Protein AF-A0A0B4E218-F1 (afdb_monomer)

Solvent-accessible surface area (backbone atoms only — not comparable to full-atom values): 9166 Å² total; per-residue (Å²): 136,86,90,50,75,92,79,56,80,84,78,81,81,76,60,77,92,73,56,85,74,83,82,79,73,75,81,84,73,84,84,89,77,93,83,82,80,91,60,48,77,32,93,89,70,45,63,6,88,49,46,31,52,33,38,33,52,39,35,32,88,49,45,72,58,49,54,54,48,49,50,48,39,58,74,74,45,44,81,78,37,87,82,48,76,49,76,45,81,50,77,56,87,51,36,58,83,52,59,80,84,43,88,73,36,62,55,63,51,50,50,53,24,52,60,44,55,33,42,32,19,59,71,63,43,46,75,47,75,88,80,68,43,65,56,48,62,56,74,49,56,65,89,130

Secondary structure (DSSP, 8-state):
----GGG--PPPPPPGGGS--STT-PPPPPPP-S-----EE-TTS-EESS-EEEEEESSGGGHHHHHHHHHHIIIIIGGG-TT--EEEEE--S--TTS-TTSTTTHHHHHHHHHHHT-GGGTT-PEEE--S--SS-HHHHS---

Radius of gyration: 22.85 Å; Cα contacts (8 Å, |Δi|>4): 182; chains: 1; bounding box: 52×55×39 Å

Nearest PDB structures (foldseek):
  6u7l-assembly2_D  TM=9.278E-01  e=1.642E-10  Escherichia coli K-12
  6u7l-assembly1_A  TM=8.498E-01  e=3.418E-10  Escherichia coli K-12
  6u7l-assembly1_B  TM=8.385E-01  e=1.295E-09  Escherichia coli K-12
  6u7l-assembly2_C  TM=8.275E-01  e=1.212E-09  Escherichia coli K-12
  8u86-assembly1_A  TM=3.300E-01  e=8.325E+00  Homo sapiens

Structure (mmCIF, N/CA/C/O backbone):
data_AF-A0A0B4E218-F1
#
_entry.id   AF-A0A0B4E218-F1
#
loop_
_atom_site.group_PDB
_atom_site.id
_atom_site.type_symbol
_atom_site.label_atom_id
_atom_site.label_alt_id
_atom_site.label_comp_id
_atom_site.label_asym_id
_atom_site.label_entity_id
_atom_site.label_seq_id
_atom_site.pdbx_PDB_ins_code
_atom_site.Cartn_x
_atom_site.Cartn_y
_atom_site.Cartn_z
_atom_site.occupancy
_atom_site.B_iso_or_equiv
_atom_site.auth_seq_id
_atom_site.auth_comp_id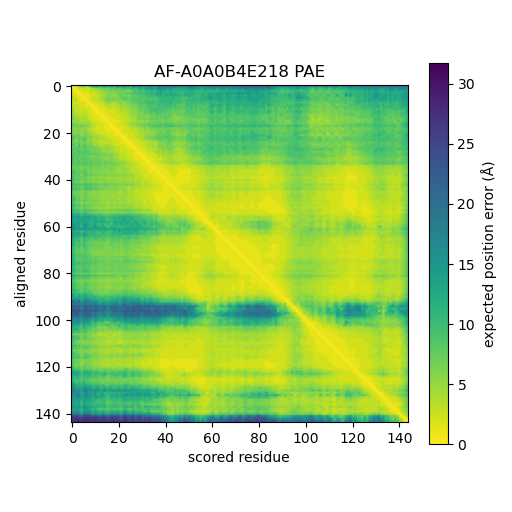
_atom_site.auth_asym_id
_atom_site.auth_atom_id
_atom_site.pdbx_PDB_model_num
ATOM 1 N N . SER A 1 1 ? 31.205 -34.907 15.610 1.00 77.81 1 SER A N 1
ATOM 2 C CA . SER A 1 1 ? 31.840 -33.602 15.337 1.00 77.81 1 SER A CA 1
ATOM 3 C C . SER A 1 1 ? 30.747 -32.581 15.070 1.00 77.81 1 SER A C 1
ATOM 5 O O . SER A 1 1 ? 29.655 -32.973 14.677 1.00 77.81 1 SER A O 1
ATOM 7 N N . TRP A 1 2 ? 31.002 -31.303 15.345 1.00 89.69 2 TRP A N 1
ATOM 8 C CA . TRP A 1 2 ? 30.070 -30.213 15.053 1.00 89.69 2 TRP A CA 1
ATOM 9 C C . TRP A 1 2 ? 30.344 -29.692 13.638 1.00 89.69 2 TRP A C 1
ATOM 11 O O . TRP A 1 2 ? 31.487 -29.351 13.345 1.00 89.69 2 TRP A O 1
ATOM 21 N N . VAL A 1 3 ? 29.324 -29.688 12.773 1.00 89.31 3 VAL A N 1
ATOM 22 C CA . VAL A 1 3 ? 29.425 -29.166 11.401 1.00 89.31 3 VAL A CA 1
ATOM 23 C C . VAL A 1 3 ? 29.257 -27.650 11.437 1.00 89.31 3 VAL A C 1
ATOM 25 O O . VAL A 1 3 ? 28.249 -27.151 11.936 1.00 89.31 3 VAL A O 1
ATOM 28 N N . GLN A 1 4 ? 30.256 -26.943 10.919 1.00 95.38 4 GLN A N 1
ATOM 29 C CA . GLN A 1 4 ? 30.312 -25.483 10.815 1.00 95.38 4 GLN A CA 1
ATOM 30 C C . GLN A 1 4 ? 30.216 -25.059 9.340 1.00 95.38 4 GLN A C 1
ATOM 32 O O . GLN A 1 4 ? 30.482 -25.860 8.445 1.00 95.38 4 GLN A O 1
ATOM 37 N N . GLU A 1 5 ? 29.812 -23.817 9.064 1.00 94.19 5 GLU A N 1
ATOM 38 C CA . GLU A 1 5 ? 29.640 -23.330 7.682 1.00 94.19 5 GLU A CA 1
ATOM 39 C C . GLU A 1 5 ? 30.943 -23.357 6.867 1.00 94.19 5 GLU A C 1
ATOM 41 O O . GLU A 1 5 ? 30.910 -23.603 5.664 1.00 94.19 5 GLU A O 1
ATOM 46 N N . ASP A 1 6 ? 32.095 -23.187 7.521 1.00 94.25 6 ASP A N 1
ATOM 47 C CA . ASP A 1 6 ? 33.428 -23.291 6.912 1.00 94.25 6 ASP A CA 1
ATOM 48 C C . ASP A 1 6 ? 33.783 -24.720 6.457 1.00 94.25 6 ASP A C 1
ATOM 50 O O . ASP A 1 6 ? 34.696 -24.919 5.654 1.00 94.25 6 ASP A O 1
ATOM 54 N N . GLN A 1 7 ? 33.035 -25.715 6.936 1.00 95.38 7 GLN A N 1
ATOM 55 C CA . GLN A 1 7 ? 33.147 -27.122 6.558 1.00 95.38 7 GLN A CA 1
ATOM 56 C C . GLN A 1 7 ? 32.150 -27.508 5.454 1.00 95.38 7 GLN A C 1
ATOM 58 O O . GLN A 1 7 ? 32.104 -28.673 5.054 1.00 95.38 7 GLN A O 1
ATOM 63 N N . LEU A 1 8 ? 31.351 -26.560 4.947 1.00 94.56 8 LEU A N 1
ATOM 64 C CA . LEU A 1 8 ? 30.387 -26.782 3.871 1.00 94.56 8 LEU A CA 1
ATOM 65 C C . LEU A 1 8 ? 30.876 -26.184 2.549 1.00 94.56 8 LEU A C 1
ATOM 67 O O . LEU A 1 8 ? 31.436 -25.093 2.485 1.00 94.56 8 LEU A O 1
ATOM 71 N N . ARG A 1 9 ? 30.600 -26.891 1.449 1.00 94.44 9 ARG A N 1
ATOM 72 C CA . ARG A 1 9 ? 30.756 -26.363 0.091 1.00 94.44 9 ARG A CA 1
ATOM 73 C C . ARG A 1 9 ? 29.380 -26.084 -0.497 1.00 94.44 9 ARG A C 1
ATOM 75 O O . ARG A 1 9 ? 28.631 -27.017 -0.776 1.00 94.44 9 ARG A O 1
ATOM 82 N N . MET A 1 10 ? 29.082 -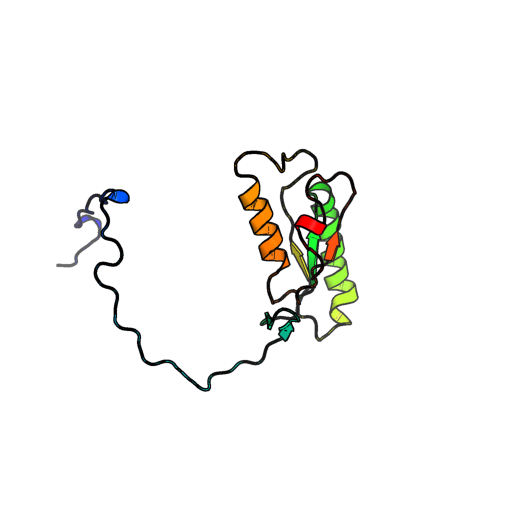24.811 -0.738 1.00 95.56 10 MET A N 1
ATOM 83 C CA . MET A 1 10 ? 27.832 -24.414 -1.384 1.00 95.56 10 MET A CA 1
ATOM 84 C C . MET A 1 10 ? 27.830 -24.828 -2.865 1.00 95.56 10 MET A C 1
ATOM 86 O O . MET A 1 10 ? 28.822 -24.589 -3.566 1.00 95.56 10 MET A O 1
ATOM 90 N N . PRO A 1 11 ? 26.750 -25.453 -3.365 1.00 95.38 11 PRO A N 1
ATOM 91 C CA . PRO A 1 11 ? 26.629 -25.776 -4.779 1.00 95.38 11 PRO A CA 1
ATOM 92 C C . PRO A 1 11 ? 26.428 -24.506 -5.614 1.00 95.38 11 PRO A C 1
ATOM 94 O O . PRO A 1 11 ? 25.863 -23.514 -5.152 1.00 95.38 11 PRO A O 1
ATOM 97 N N . THR A 1 12 ? 26.864 -24.545 -6.872 1.00 96.62 12 THR A N 1
ATOM 98 C CA . THR A 1 12 ? 26.558 -23.488 -7.843 1.00 96.62 12 THR A CA 1
ATOM 99 C C . THR A 1 12 ? 25.080 -23.552 -8.214 1.00 96.62 12 THR A C 1
ATOM 101 O O . THR A 1 12 ? 24.571 -24.626 -8.535 1.00 96.62 12 THR A O 1
ATOM 104 N N . ALA A 1 13 ? 24.395 -22.408 -8.185 1.00 97.00 13 ALA A N 1
ATOM 105 C CA . ALA A 1 13 ? 23.001 -22.335 -8.600 1.00 97.00 13 ALA A CA 1
ATOM 106 C C . ALA A 1 13 ? 22.866 -22.666 -10.102 1.00 97.00 13 ALA A C 1
ATOM 108 O O . ALA A 1 13 ? 23.644 -22.142 -10.908 1.00 97.00 13 ALA A O 1
ATOM 109 N N . PRO A 1 14 ? 21.904 -23.518 -10.497 1.00 96.56 14 PRO A N 1
ATOM 110 C CA . PRO A 1 14 ? 21.624 -23.772 -11.906 1.00 96.56 14 PRO A CA 1
ATOM 111 C C . PRO A 1 14 ? 20.992 -22.536 -12.587 1.00 96.56 14 PRO A C 1
ATOM 113 O O . PRO A 1 14 ? 20.448 -21.666 -11.901 1.00 96.56 14 PRO A O 1
ATOM 116 N N . PRO A 1 15 ? 21.025 -22.445 -13.933 1.00 97.56 15 PRO A N 1
ATOM 117 C CA . PRO A 1 15 ? 20.332 -21.395 -14.682 1.00 97.56 15 PRO A CA 1
ATOM 118 C C . PRO A 1 15 ? 18.819 -21.376 -14.430 1.00 97.56 15 PRO A C 1
ATOM 120 O O . PRO A 1 15 ? 18.200 -22.439 -14.345 1.00 97.56 15 PRO A O 1
ATOM 123 N N . LEU A 1 16 ? 18.211 -20.183 -14.413 1.00 97.38 16 LEU A N 1
ATOM 124 C CA . LEU A 1 16 ? 16.765 -20.013 -14.196 1.00 97.38 16 LEU A CA 1
ATOM 125 C C . LEU A 1 16 ? 15.940 -20.800 -15.226 1.00 97.38 16 LEU A C 1
ATOM 127 O O . LEU A 1 16 ? 15.018 -21.517 -14.852 1.00 97.38 16 LEU A O 1
ATOM 131 N N . ASP A 1 17 ? 16.341 -20.748 -16.498 1.00 97.19 17 ASP A N 1
ATOM 132 C CA . ASP A 1 17 ? 15.642 -21.418 -17.605 1.00 97.19 17 ASP A CA 1
ATOM 133 C C . ASP A 1 17 ? 15.735 -22.954 -17.559 1.00 97.19 17 ASP A C 1
ATOM 135 O O . ASP A 1 17 ? 15.018 -23.642 -18.282 1.00 97.19 17 ASP A O 1
ATOM 139 N N . SER A 1 18 ? 16.616 -23.508 -16.718 1.00 96.38 18 SER A N 1
ATOM 140 C CA . SER A 1 18 ? 16.729 -24.957 -16.503 1.00 96.38 18 SER A CA 1
ATOM 141 C C . SER A 1 18 ? 15.928 -25.468 -15.308 1.00 96.38 18 SER A C 1
ATOM 143 O O . SER A 1 18 ? 15.900 -26.676 -15.066 1.00 96.38 18 SER A O 1
ATOM 145 N N . LEU A 1 19 ? 15.303 -24.571 -14.538 1.00 97.12 19 LEU A N 1
ATOM 146 C CA . LEU A 1 19 ? 14.537 -24.979 -13.370 1.00 97.12 19 LEU A CA 1
ATOM 147 C C . LEU A 1 19 ? 13.245 -25.693 -13.802 1.00 97.12 19 LEU A C 1
ATOM 149 O O . LEU A 1 19 ? 12.504 -25.166 -14.636 1.00 97.12 19 LEU A O 1
ATOM 153 N N . PRO A 1 20 ? 12.934 -26.872 -13.230 1.00 96.38 20 PRO A N 1
ATOM 154 C CA . PRO A 1 20 ? 11.659 -27.532 -13.469 1.00 96.38 20 PRO A CA 1
ATOM 155 C C . PRO A 1 20 ? 10.512 -26.681 -12.913 1.00 96.38 20 PRO A C 1
ATOM 157 O O . PRO A 1 20 ? 10.557 -26.224 -11.770 1.00 96.38 20 PRO A O 1
ATOM 160 N N . LEU A 1 21 ? 9.466 -26.488 -13.715 1.00 96.19 21 LEU A N 1
ATOM 161 C CA . LEU A 1 21 ? 8.283 -25.719 -13.331 1.00 96.19 21 LEU A CA 1
ATOM 162 C C . LEU A 1 21 ? 7.101 -26.662 -13.114 1.00 96.19 21 LEU A C 1
ATOM 164 O O . LEU A 1 21 ? 6.789 -27.477 -13.979 1.00 96.19 21 LEU A O 1
ATOM 168 N N . SER A 1 22 ? 6.435 -26.534 -11.964 1.00 95.44 22 SER A N 1
ATOM 169 C CA . SER A 1 22 ? 5.196 -27.263 -11.646 1.00 95.44 22 SER A CA 1
ATOM 170 C C . SER A 1 22 ? 5.297 -28.796 -11.760 1.00 95.44 22 SER A C 1
ATOM 172 O O . SER A 1 22 ? 4.313 -29.453 -12.085 1.00 95.44 22 SER A O 1
ATOM 174 N N . THR A 1 23 ? 6.463 -29.387 -11.482 1.00 96.94 23 THR A N 1
ATOM 175 C CA . THR A 1 23 ? 6.680 -30.843 -11.609 1.00 96.94 23 THR A CA 1
ATOM 176 C C . THR A 1 23 ? 6.037 -31.671 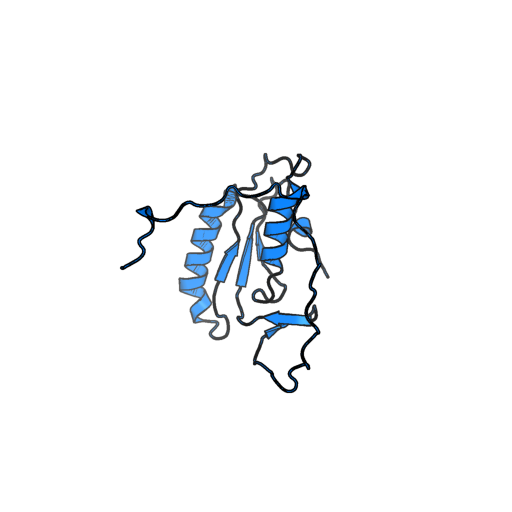-10.501 1.00 96.94 23 THR A C 1
ATOM 178 O O . THR A 1 23 ? 5.756 -32.845 -10.709 1.00 96.94 23 THR A O 1
ATOM 181 N N . GLU A 1 24 ? 5.781 -31.068 -9.342 1.00 96.44 24 GLU A N 1
ATOM 182 C CA . GLU A 1 24 ? 5.150 -31.717 -8.189 1.00 96.44 24 GLU A CA 1
ATOM 183 C C . GLU A 1 24 ? 4.110 -30.773 -7.580 1.00 96.44 24 GLU A C 1
ATOM 185 O O . GLU A 1 24 ? 4.323 -30.162 -6.535 1.00 96.44 24 GLU A O 1
ATOM 190 N N . VAL A 1 25 ? 2.982 -30.588 -8.272 1.00 97.31 25 VAL A N 1
ATOM 191 C CA . VAL A 1 25 ? 1.874 -29.779 -7.744 1.00 97.31 25 VAL A CA 1
ATOM 192 C C . VAL A 1 25 ? 1.149 -30.593 -6.664 1.00 97.31 25 VAL A C 1
ATOM 194 O O . VAL A 1 25 ? 0.553 -31.621 -6.995 1.00 97.31 25 VAL A O 1
ATOM 197 N N . PRO A 1 26 ? 1.187 -30.180 -5.382 1.00 96.88 26 PRO A N 1
ATOM 198 C CA . PRO A 1 26 ? 0.531 -30.921 -4.314 1.00 96.88 26 PRO A CA 1
ATOM 199 C C . PRO A 1 26 ? -0.989 -30.903 -4.496 1.00 96.88 26 PRO A C 1
ATOM 201 O O . PRO A 1 26 ? -1.563 -29.947 -5.023 1.00 96.88 26 PRO A O 1
ATOM 204 N N . GLN A 1 27 ? -1.657 -31.957 -4.026 1.00 96.69 27 GLN A N 1
ATOM 205 C CA . GLN A 1 27 ? -3.116 -32.008 -4.031 1.00 96.69 27 GLN A CA 1
ATOM 206 C C . GLN A 1 27 ? -3.691 -30.895 -3.143 1.00 96.69 27 GLN A C 1
ATOM 208 O O . GLN A 1 27 ? -3.224 -30.676 -2.023 1.00 96.69 27 GLN A O 1
ATOM 213 N N . ALA A 1 28 ? -4.727 -30.212 -3.634 1.00 97.00 28 ALA A N 1
ATOM 214 C CA . ALA A 1 28 ? -5.433 -29.196 -2.864 1.00 97.00 28 ALA A CA 1
ATOM 215 C C . ALA A 1 28 ? -6.029 -29.797 -1.579 1.00 97.00 28 ALA A C 1
ATOM 217 O O . ALA A 1 28 ? -6.682 -30.842 -1.608 1.00 97.00 28 ALA A O 1
ATOM 218 N N . GLN A 1 29 ? -5.798 -29.123 -0.455 1.00 97.44 29 GLN A N 1
ATOM 219 C CA . GLN A 1 29 ? -6.391 -29.480 0.831 1.00 97.44 29 GLN A CA 1
ATOM 220 C C . GLN A 1 29 ? -7.878 -29.099 0.858 1.00 97.44 29 GLN A C 1
ATOM 222 O O . GLN A 1 29 ? -8.327 -28.249 0.086 1.00 97.44 29 GLN A O 1
ATOM 227 N N . ALA A 1 30 ? -8.645 -29.725 1.754 1.00 97.56 30 ALA A N 1
ATOM 228 C CA . ALA A 1 30 ? -10.042 -29.355 1.961 1.00 97.56 30 ALA A CA 1
ATOM 229 C C . ALA A 1 30 ? -10.151 -27.885 2.430 1.00 97.56 30 ALA A C 1
ATOM 231 O O . ALA A 1 30 ? -9.323 -27.452 3.239 1.00 97.56 30 ALA A O 1
ATOM 232 N N . PRO A 1 31 ? -11.138 -27.112 1.937 1.00 97.25 31 PRO A N 1
ATOM 233 C CA . PRO A 1 31 ? -11.298 -25.711 2.312 1.00 97.25 31 PRO A CA 1
ATOM 234 C C . PRO A 1 31 ? -11.695 -25.560 3.786 1.00 97.25 31 PRO A C 1
ATOM 236 O O . PRO A 1 31 ? -12.393 -26.402 4.350 1.00 97.25 31 PRO A O 1
ATOM 239 N N . LEU A 1 32 ? -11.267 -24.456 4.401 1.00 97.75 32 LEU A N 1
ATOM 240 C CA . LEU A 1 32 ? -11.744 -24.034 5.717 1.00 97.75 32 LEU A CA 1
ATOM 241 C C . LEU A 1 32 ? -12.982 -23.149 5.547 1.00 97.75 32 LEU A C 1
ATOM 243 O O . LEU A 1 32 ? -12.931 -22.140 4.845 1.00 97.75 32 LEU A O 1
ATOM 247 N N . GLU A 1 33 ? -14.076 -23.507 6.214 1.00 97.38 33 GLU A N 1
ATOM 248 C CA . GLU A 1 33 ? -15.360 -22.804 6.133 1.00 97.38 33 GLU A CA 1
ATOM 249 C C . GLU A 1 33 ? -15.742 -22.178 7.484 1.00 97.38 33 GLU A C 1
ATOM 251 O O . GLU A 1 33 ? -15.286 -22.615 8.540 1.00 97.38 33 GLU A O 1
ATOM 256 N N . GLY A 1 34 ? -16.579 -21.136 7.459 1.00 97.25 34 GLY A N 1
ATOM 257 C CA . GLY A 1 34 ? -17.126 -20.495 8.664 1.00 97.25 34 GLY A CA 1
ATOM 258 C C . GLY A 1 34 ? -16.238 -19.442 9.341 1.00 97.25 34 GLY A C 1
ATOM 259 O O . GLY A 1 34 ? -16.681 -18.816 10.301 1.00 97.25 34 GLY A O 1
ATOM 260 N N . PHE A 1 35 ? -15.021 -19.196 8.847 1.00 97.62 35 PHE A N 1
ATOM 261 C CA . PHE A 1 35 ? -14.149 -18.137 9.365 1.00 97.62 35 PHE A CA 1
ATOM 262 C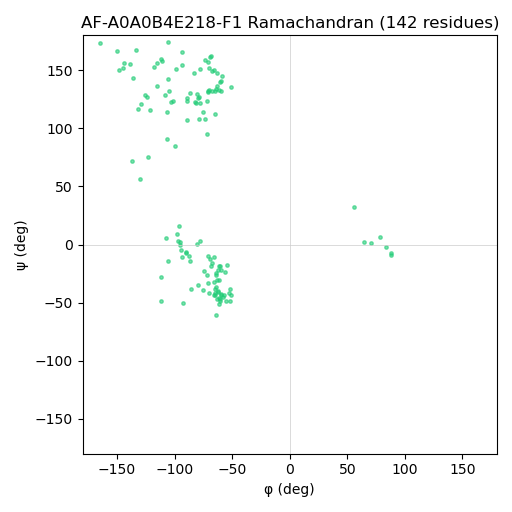 C . PHE A 1 35 ? -14.531 -16.766 8.798 1.00 97.62 35 PHE A C 1
ATOM 264 O O . PHE A 1 35 ? -14.642 -16.592 7.584 1.00 97.62 35 PHE A O 1
ATOM 271 N N . THR A 1 36 ? -14.691 -15.781 9.680 1.00 98.00 36 THR A N 1
ATOM 272 C CA . THR A 1 36 ? -15.009 -14.389 9.335 1.00 98.00 36 THR A CA 1
ATOM 273 C C . THR A 1 36 ? -14.112 -13.417 10.104 1.00 98.00 36 THR A C 1
ATOM 275 O O . THR A 1 36 ? -13.410 -13.803 11.039 1.00 98.00 36 THR A O 1
ATOM 278 N N . PHE A 1 37 ? -14.116 -12.147 9.695 1.00 98.25 37 PHE A N 1
ATOM 279 C CA . PHE A 1 37 ? -13.489 -11.050 10.427 1.00 98.25 37 PHE A CA 1
ATOM 280 C C . PHE A 1 37 ? -14.319 -9.771 10.263 1.00 98.25 37 PHE A C 1
ATOM 282 O O . PHE A 1 37 ? -14.994 -9.595 9.247 1.00 98.25 37 PHE A O 1
ATOM 289 N N . GLU A 1 38 ? -14.250 -8.881 11.250 1.00 98.25 38 GLU A N 1
ATOM 290 C CA . GLU A 1 38 ? -14.873 -7.557 11.182 1.00 98.25 38 GLU A CA 1
ATOM 291 C C . GLU A 1 38 ? -14.009 -6.625 10.322 1.00 98.25 38 GLU A C 1
ATOM 293 O O . GLU A 1 38 ? -12.831 -6.415 10.619 1.00 98.25 38 GLU A O 1
ATOM 298 N N . GLY A 1 39 ? -14.578 -6.073 9.250 1.00 97.75 39 GLY A N 1
ATOM 299 C CA . GLY A 1 39 ? -13.856 -5.221 8.306 1.00 97.75 39 GLY A CA 1
ATOM 300 C C . GLY A 1 39 ? -14.740 -4.175 7.633 1.00 97.75 39 GLY A C 1
ATOM 301 O O . GLY A 1 39 ? -15.969 -4.243 7.673 1.00 97.75 39 GLY A O 1
ATOM 302 N N . TYR A 1 40 ? -14.099 -3.205 6.985 1.00 97.88 40 TYR A N 1
ATOM 303 C CA . TYR A 1 40 ? -14.751 -2.103 6.280 1.00 97.88 40 TYR A CA 1
ATOM 304 C C . TYR A 1 40 ? -15.034 -2.512 4.834 1.00 97.88 40 TYR A C 1
ATOM 306 O O . TYR A 1 40 ? -14.112 -2.648 4.032 1.00 97.88 40 TYR A O 1
ATOM 314 N N . ARG A 1 41 ? -16.304 -2.761 4.499 1.00 97.50 41 ARG A N 1
ATOM 315 C CA . ARG A 1 41 ? -16.712 -3.152 3.141 1.00 97.50 41 ARG A CA 1
ATOM 316 C C . ARG A 1 41 ? -16.772 -1.932 2.219 1.00 97.50 41 ARG A C 1
ATOM 318 O O . ARG A 1 41 ? -17.503 -0.988 2.504 1.00 97.50 41 ARG A O 1
ATOM 325 N N . ASN A 1 42 ? -16.079 -2.013 1.088 1.00 96.69 42 ASN A N 1
ATOM 326 C CA . ASN A 1 42 ? -16.046 -0.974 0.060 1.00 96.69 42 ASN A CA 1
ATOM 327 C C . ASN A 1 42 ? -17.102 -1.210 -1.031 1.00 96.69 42 ASN A C 1
ATOM 329 O O . ASN A 1 42 ? -17.643 -2.313 -1.169 1.00 96.69 42 ASN A O 1
ATOM 333 N N . ALA A 1 43 ? -17.366 -0.181 -1.843 1.00 94.06 43 ALA A N 1
ATOM 334 C CA . ALA A 1 43 ? -18.323 -0.245 -2.952 1.00 94.06 43 ALA A CA 1
ATOM 335 C C . ALA A 1 43 ? -17.920 -1.253 -4.046 1.00 94.06 43 ALA A C 1
ATOM 337 O O . ALA A 1 43 ? -18.786 -1.872 -4.660 1.00 94.06 43 ALA A O 1
ATOM 338 N N . ASP A 1 44 ? -16.616 -1.469 -4.248 1.00 93.25 44 ASP A N 1
ATOM 339 C CA . ASP A 1 44 ? -16.074 -2.440 -5.211 1.00 93.25 44 ASP A CA 1
ATOM 340 C C . ASP A 1 44 ? -16.068 -3.893 -4.691 1.00 93.25 44 ASP A C 1
ATOM 342 O O . ASP A 1 44 ? -15.631 -4.810 -5.388 1.00 93.25 44 ASP A O 1
ATOM 346 N N . GLY A 1 45 ? -16.553 -4.116 -3.465 1.00 96.06 45 GLY A N 1
ATOM 347 C CA . GLY A 1 45 ? -16.623 -5.423 -2.816 1.00 96.06 45 GLY A CA 1
ATOM 348 C C . GLY A 1 45 ? -15.368 -5.826 -2.040 1.00 96.06 45 GLY A C 1
ATOM 349 O O . GLY A 1 45 ? -15.416 -6.831 -1.325 1.00 96.06 45 GLY A O 1
ATOM 350 N N . THR A 1 46 ? -14.275 -5.058 -2.124 1.00 97.12 46 THR A N 1
ATOM 351 C CA . THR A 1 46 ? -13.090 -5.275 -1.285 1.00 97.12 46 THR A CA 1
ATOM 352 C C . THR A 1 46 ? -13.377 -4.943 0.180 1.00 97.12 46 THR A C 1
ATOM 354 O O . THR A 1 46 ? -14.365 -4.281 0.512 1.00 97.12 46 THR A O 1
ATOM 357 N N . VAL A 1 47 ? -12.528 -5.441 1.082 1.00 98.19 47 VAL A N 1
ATOM 358 C CA . VAL A 1 47 ? -12.680 -5.229 2.525 1.00 98.19 47 VAL A CA 1
ATOM 359 C C . VAL A 1 47 ? -11.369 -4.716 3.112 1.00 98.19 47 VAL A C 1
ATOM 361 O O . VAL A 1 47 ? -10.338 -5.381 3.005 1.00 98.19 47 VAL A O 1
ATOM 364 N N . GLY A 1 48 ? -11.415 -3.531 3.717 1.00 97.75 48 GLY A N 1
ATOM 365 C CA . GLY A 1 48 ? -10.322 -2.952 4.491 1.00 97.75 48 GLY A CA 1
ATOM 366 C C . GLY A 1 48 ? -10.294 -3.479 5.926 1.00 97.75 48 GLY A C 1
ATOM 367 O O . GLY A 1 48 ? -11.329 -3.763 6.527 1.00 97.75 48 GLY A O 1
ATOM 368 N N . THR A 1 49 ? -9.099 -3.585 6.499 1.00 98.25 49 THR A N 1
ATOM 369 C CA . THR A 1 49 ? -8.876 -3.870 7.927 1.00 98.25 49 THR A CA 1
ATOM 370 C C . THR A 1 49 ? -8.703 -2.600 8.757 1.00 98.25 49 THR A C 1
ATOM 372 O O . THR A 1 49 ? -8.695 -2.666 9.984 1.00 98.25 49 THR A O 1
ATOM 375 N N . ARG A 1 50 ? -8.552 -1.448 8.094 1.00 97.69 50 ARG A N 1
ATOM 376 C CA . ARG A 1 50 ? -8.490 -0.111 8.690 1.00 97.69 50 ARG A CA 1
ATOM 377 C C . ARG A 1 50 ? -9.291 0.877 7.850 1.00 97.69 50 ARG A C 1
ATOM 379 O O . ARG A 1 50 ? -9.433 0.673 6.648 1.00 97.69 50 ARG A O 1
ATOM 386 N N . ASN A 1 51 ? -9.751 1.949 8.476 1.00 97.81 51 ASN A N 1
ATOM 387 C CA . ASN A 1 51 ? -10.425 3.074 7.848 1.00 97.81 51 ASN A CA 1
ATOM 388 C C . ASN A 1 51 ? -9.483 4.286 7.819 1.00 97.81 51 ASN A C 1
ATOM 390 O O . ASN A 1 51 ? -9.403 5.045 8.784 1.00 97.81 51 ASN A O 1
ATOM 394 N N . ILE A 1 52 ? -8.714 4.430 6.738 1.00 97.81 52 ILE A N 1
ATOM 395 C CA . ILE A 1 52 ? -7.639 5.424 6.607 1.00 97.81 52 ILE A CA 1
ATOM 396 C C . ILE A 1 52 ? -7.981 6.424 5.505 1.00 97.81 52 ILE A C 1
ATOM 398 O O . ILE A 1 52 ? -8.349 6.043 4.397 1.00 97.81 52 ILE A O 1
ATOM 402 N N . LEU A 1 53 ? -7.748 7.712 5.761 1.00 96.81 53 LEU A N 1
ATOM 403 C CA . LEU A 1 53 ? -7.742 8.716 4.698 1.00 96.81 53 LEU A CA 1
ATOM 404 C C . LEU A 1 53 ? -6.407 8.665 3.943 1.00 96.81 53 LEU A C 1
ATOM 406 O O . LEU A 1 53 ? -5.369 9.091 4.454 1.00 96.81 53 LEU A O 1
ATOM 410 N N . GLY A 1 54 ? -6.431 8.163 2.711 1.00 95.50 54 GLY A N 1
ATOM 411 C CA . GLY A 1 54 ? -5.291 8.231 1.799 1.00 95.50 54 GLY A CA 1
ATOM 412 C C . GLY A 1 54 ? -5.289 9.541 1.022 1.00 95.50 54 GLY A C 1
ATOM 413 O O . GLY A 1 54 ? -6.304 9.905 0.435 1.00 95.50 54 GLY A O 1
ATOM 414 N N . ILE A 1 55 ? -4.152 10.235 0.987 1.00 94.56 55 ILE A N 1
ATOM 415 C CA . ILE A 1 55 ? -3.960 11.436 0.169 1.00 94.56 55 ILE A CA 1
ATOM 416 C C . ILE A 1 55 ? -2.792 11.191 -0.777 1.00 94.56 55 ILE A C 1
ATOM 418 O O . ILE A 1 55 ? -1.662 11.020 -0.332 1.00 94.56 55 ILE A O 1
ATOM 422 N N . THR A 1 56 ? -3.043 11.176 -2.079 1.00 90.12 56 THR A N 1
ATOM 423 C CA . THR A 1 56 ? -2.015 11.001 -3.107 1.00 90.12 56 THR A CA 1
ATOM 424 C C . THR A 1 56 ? -1.824 12.279 -3.912 1.00 90.12 56 THR A C 1
ATOM 426 O O . THR A 1 56 ? -2.682 13.161 -3.925 1.00 90.12 56 THR A O 1
ATOM 429 N N . THR A 1 57 ? -0.675 12.409 -4.565 1.00 88.31 57 THR A N 1
ATOM 430 C CA . THR A 1 57 ? -0.348 13.569 -5.394 1.00 88.31 57 THR A CA 1
ATOM 431 C C . THR A 1 57 ? -0.137 13.132 -6.830 1.00 88.31 57 THR A C 1
ATOM 433 O O . THR A 1 57 ? 0.255 11.999 -7.074 1.00 88.31 57 THR A O 1
ATOM 436 N N . THR A 1 58 ? -0.381 14.023 -7.788 1.00 85.75 58 THR A N 1
ATOM 437 C CA . THR A 1 58 ? -0.048 13.786 -9.205 1.00 85.75 58 THR A CA 1
ATOM 438 C C . THR A 1 58 ? 1.359 14.266 -9.578 1.00 85.75 58 THR A C 1
ATOM 440 O O . THR A 1 58 ? 1.843 14.030 -10.688 1.00 85.75 58 THR A O 1
ATOM 443 N N . VAL A 1 59 ? 2.044 14.945 -8.650 1.00 85.12 59 VAL A N 1
ATOM 444 C CA . VAL A 1 59 ? 3.369 15.540 -8.850 1.00 85.12 59 VAL A CA 1
ATOM 445 C C . VAL A 1 59 ? 4.204 15.540 -7.566 1.00 85.12 59 VAL A C 1
ATOM 447 O O . VAL A 1 59 ? 3.681 15.660 -6.460 1.00 85.12 59 VAL A O 1
ATOM 450 N N . GLN A 1 60 ? 5.525 15.462 -7.715 1.00 84.94 60 GLN A N 1
ATOM 451 C CA . GLN A 1 60 ? 6.509 15.520 -6.630 1.00 84.94 60 GLN A CA 1
ATOM 452 C C . GLN A 1 60 ? 6.671 16.919 -5.999 1.00 84.94 60 GLN A C 1
ATOM 454 O O . GLN A 1 60 ? 7.031 17.026 -4.829 1.00 84.94 60 GLN A O 1
ATOM 459 N N . CYS A 1 61 ? 6.390 18.008 -6.724 1.00 84.06 61 CYS A N 1
ATOM 460 C CA . CYS A 1 61 ? 6.597 19.374 -6.220 1.00 84.06 61 CYS A CA 1
ATOM 461 C C . CYS A 1 61 ? 5.744 19.713 -4.983 1.00 84.06 61 CYS A C 1
ATOM 463 O O . CYS A 1 61 ? 6.106 20.609 -4.226 1.00 84.06 61 CYS A O 1
ATOM 465 N N . VAL A 1 62 ? 4.635 19.000 -4.757 1.00 84.44 62 VAL A N 1
ATOM 466 C CA . VAL A 1 62 ? 3.750 19.212 -3.597 1.00 84.44 62 VAL A CA 1
ATOM 467 C C . VAL A 1 62 ? 4.107 18.384 -2.374 1.00 84.44 62 VAL A C 1
ATOM 469 O O . VAL A 1 62 ? 3.516 18.622 -1.327 1.00 84.44 62 VAL A O 1
ATOM 472 N N . THR A 1 63 ? 5.053 17.444 -2.461 1.00 86.00 63 THR A N 1
ATOM 473 C CA . THR A 1 63 ? 5.323 16.485 -1.377 1.00 86.00 63 THR A CA 1
ATOM 474 C C . THR A 1 63 ? 5.537 17.172 -0.026 1.00 86.00 63 THR A C 1
ATOM 476 O O . THR A 1 63 ? 4.847 16.847 0.932 1.00 86.00 63 THR A O 1
ATOM 479 N N . GLY A 1 64 ? 6.383 18.208 0.041 1.00 87.31 64 GLY A N 1
ATOM 480 C CA . GLY A 1 64 ? 6.622 18.926 1.301 1.00 87.31 64 GLY A CA 1
ATOM 481 C C . GLY A 1 64 ? 5.394 19.677 1.838 1.00 87.31 64 GLY A C 1
ATOM 482 O O . GLY A 1 64 ? 5.206 19.775 3.050 1.00 87.31 64 GLY A O 1
ATOM 483 N N . VAL A 1 65 ? 4.526 20.176 0.950 1.00 89.75 65 VAL A N 1
ATOM 484 C CA . VAL A 1 65 ? 3.256 20.809 1.345 1.00 89.75 65 VAL A CA 1
ATOM 485 C C . VAL A 1 65 ? 2.285 19.757 1.877 1.00 89.75 65 VAL A C 1
ATOM 487 O O . VAL A 1 65 ? 1.628 19.997 2.890 1.00 89.75 65 VAL A O 1
ATOM 490 N N . LEU A 1 66 ? 2.216 18.590 1.232 1.00 91.88 66 LEU A N 1
ATOM 491 C CA . LEU A 1 66 ? 1.372 17.486 1.671 1.00 91.88 66 LEU A CA 1
ATOM 492 C C . LEU A 1 66 ? 1.819 16.942 3.030 1.00 91.88 66 LEU A C 1
ATOM 494 O O . LEU A 1 66 ? 0.971 16.744 3.892 1.00 91.88 66 LEU A O 1
ATOM 498 N N . ASP A 1 67 ? 3.118 16.764 3.264 1.00 92.81 67 ASP A N 1
ATOM 499 C CA . ASP A 1 67 ? 3.624 16.285 4.556 1.00 92.81 67 ASP A CA 1
ATOM 500 C C . ASP A 1 67 ? 3.222 17.232 5.697 1.00 92.81 67 ASP A C 1
ATOM 502 O O . ASP A 1 67 ? 2.742 16.802 6.751 1.00 92.81 67 ASP A O 1
ATOM 506 N N . HIS A 1 68 ? 3.334 18.543 5.462 1.00 94.62 68 HIS A N 1
ATOM 507 C CA . HIS A 1 68 ? 2.867 19.553 6.406 1.00 94.62 68 HIS A CA 1
ATOM 508 C C . HIS A 1 68 ? 1.340 19.517 6.587 1.00 94.62 68 HIS A C 1
ATOM 510 O O . HIS A 1 68 ? 0.849 19.613 7.714 1.00 94.62 68 HIS A O 1
ATOM 516 N N . ALA A 1 69 ? 0.574 19.354 5.505 1.00 94.44 69 ALA A N 1
ATOM 517 C CA . ALA A 1 69 ? -0.880 19.236 5.570 1.00 94.44 69 ALA A CA 1
ATOM 518 C C . ALA A 1 69 ? -1.313 17.988 6.355 1.00 94.44 69 ALA A C 1
ATOM 520 O O . ALA A 1 69 ? -2.132 18.107 7.259 1.00 94.44 69 ALA A O 1
ATOM 521 N N . VAL A 1 70 ? -0.724 16.818 6.088 1.00 96.50 70 VAL A N 1
ATOM 522 C CA . VAL A 1 70 ? -1.000 15.572 6.819 1.00 96.50 70 VAL A CA 1
ATOM 523 C C . VAL A 1 70 ? -0.673 15.726 8.293 1.00 96.50 70 VAL A C 1
ATOM 525 O O . VAL A 1 70 ? -1.487 15.335 9.126 1.00 96.50 70 VAL A O 1
ATOM 528 N N . LYS A 1 71 ? 0.459 16.352 8.635 1.00 97.38 71 LYS A N 1
ATOM 529 C CA . LYS A 1 71 ? 0.781 16.649 10.033 1.00 97.38 71 LYS A CA 1
ATOM 530 C C . LYS A 1 71 ? -0.331 17.460 10.705 1.00 97.38 71 LYS A C 1
ATOM 532 O O . LYS A 1 71 ? -0.804 17.075 11.768 1.00 97.38 71 LYS A O 1
ATOM 537 N N . ARG A 1 72 ? -0.796 18.535 10.066 1.00 97.88 72 ARG A N 1
ATOM 538 C CA . ARG A 1 72 ? -1.895 19.354 10.596 1.00 97.88 72 ARG A CA 1
ATOM 539 C C . ARG A 1 72 ? -3.216 18.600 10.671 1.00 97.88 72 ARG A C 1
ATOM 541 O O . ARG A 1 72 ? -3.939 18.758 11.643 1.00 97.88 72 ARG A O 1
ATOM 548 N N . ILE A 1 73 ? -3.531 17.758 9.688 1.00 97.69 73 ILE A N 1
ATOM 549 C CA . ILE A 1 73 ? -4.738 16.925 9.719 1.00 97.69 73 ILE A CA 1
ATOM 550 C C . ILE A 1 73 ? -4.677 15.975 10.920 1.00 97.69 73 ILE A C 1
ATOM 552 O O . ILE A 1 73 ? -5.653 15.888 11.662 1.00 97.69 73 ILE A O 1
ATOM 556 N N . LYS A 1 74 ? -3.537 15.316 11.157 1.00 97.88 74 LYS A N 1
ATOM 557 C CA . LYS A 1 74 ? -3.345 14.435 12.318 1.00 97.88 74 LYS A CA 1
ATOM 558 C C . LYS A 1 74 ? -3.450 15.183 13.648 1.00 97.88 74 LYS A C 1
ATOM 560 O O . LYS A 1 74 ? -4.073 14.669 14.568 1.00 97.88 74 LYS A O 1
ATOM 565 N N . ASP A 1 75 ? -2.890 16.388 13.735 1.00 98.06 75 ASP A N 1
ATOM 566 C CA . ASP A 1 75 ? -2.850 17.162 14.981 1.00 98.06 75 ASP A CA 1
ATOM 567 C C . ASP A 1 75 ? -4.192 17.890 15.272 1.00 98.06 75 ASP A C 1
ATOM 569 O O . ASP A 1 75 ? -4.599 18.003 16.427 1.00 98.06 75 ASP A O 1
ATOM 573 N N . GLU A 1 76 ? -4.909 18.375 14.246 1.00 98.19 76 GLU A N 1
ATOM 574 C CA . GLU A 1 76 ? -6.060 19.293 14.392 1.00 98.19 76 GLU A CA 1
ATOM 575 C C . GLU A 1 76 ? -7.429 18.684 14.018 1.00 98.19 76 GLU A C 1
ATOM 577 O O . GLU A 1 76 ? -8.473 19.149 14.505 1.00 98.19 76 GLU A O 1
ATOM 582 N N . LEU A 1 77 ? -7.460 17.699 13.111 1.00 97.50 77 LEU A N 1
ATOM 583 C CA . LEU A 1 77 ? -8.698 17.126 12.564 1.00 97.50 77 LEU A CA 1
ATOM 584 C C . LEU A 1 77 ? -8.933 15.688 13.011 1.00 97.50 77 LEU A C 1
ATOM 586 O O . LEU A 1 77 ? -10.027 15.402 13.483 1.00 97.50 77 LEU A O 1
ATOM 590 N N . LEU A 1 78 ? -7.937 14.805 12.911 1.00 97.56 78 LEU A N 1
ATOM 591 C CA . LEU A 1 78 ? -8.065 13.386 13.255 1.00 97.56 78 LEU A CA 1
ATOM 592 C C . LEU A 1 78 ? -8.647 13.146 14.667 1.00 97.56 78 LEU A C 1
ATOM 594 O O . LEU A 1 78 ? -9.536 12.304 14.779 1.00 97.56 78 LEU A O 1
ATOM 598 N N . PRO A 1 79 ? -8.314 13.930 15.720 1.00 98.19 79 PRO A N 1
ATOM 599 C CA . PRO A 1 79 ? -8.930 13.771 17.043 1.00 98.19 79 PRO A CA 1
ATOM 600 C C . PRO A 1 79 ? -10.451 14.000 17.074 1.00 98.19 79 PRO A C 1
ATOM 602 O O . PRO A 1 79 ? -11.116 13.593 18.024 1.00 98.19 79 PRO A O 1
ATOM 605 N N . LYS A 1 80 ? -11.015 14.662 16.055 1.00 98.31 80 LYS A N 1
ATOM 606 C CA . LYS A 1 80 ? -12.460 14.906 15.905 1.00 98.31 80 LYS A CA 1
ATOM 607 C C . LYS A 1 80 ? -13.182 13.757 15.191 1.00 98.31 80 LYS A C 1
ATOM 609 O O . LYS A 1 80 ? -14.410 13.746 15.182 1.00 98.31 80 LYS A O 1
ATOM 614 N N . TYR A 1 81 ? -12.447 12.804 14.613 1.00 97.88 81 TYR A N 1
ATOM 615 C CA . TYR A 1 81 ? -12.978 11.677 13.842 1.00 97.88 81 TYR A CA 1
ATOM 616 C C . TYR A 1 81 ? -12.499 10.342 14.440 1.00 97.88 81 TYR A C 1
ATOM 618 O O . TYR A 1 81 ? -11.632 9.688 13.868 1.00 97.88 81 TYR A O 1
ATOM 626 N N . PRO A 1 82 ? -13.069 9.896 15.576 1.00 96.81 82 PRO A N 1
ATOM 627 C CA . PRO A 1 82 ? -12.581 8.724 16.318 1.00 96.81 82 PRO A CA 1
ATOM 628 C C . PRO A 1 82 ? -12.731 7.383 15.579 1.00 96.81 82 PRO A C 1
ATOM 630 O O . PRO A 1 82 ? -12.197 6.378 16.033 1.00 96.81 82 PRO A O 1
ATOM 633 N N . HIS A 1 83 ? -13.471 7.350 14.468 1.00 97.19 83 HIS A N 1
ATOM 634 C CA . HIS A 1 83 ? -13.654 6.164 13.622 1.00 97.19 83 HIS A CA 1
ATOM 635 C C . HIS A 1 83 ? -12.711 6.132 12.410 1.00 97.19 83 HIS A C 1
ATOM 637 O O . HIS A 1 83 ? -12.840 5.249 11.566 1.00 97.19 83 HIS A O 1
ATOM 643 N N . VAL A 1 84 ? -11.808 7.109 12.290 1.00 97.88 84 VAL A N 1
ATOM 644 C CA . VAL A 1 84 ? -10.751 7.142 11.276 1.00 97.88 84 VAL A CA 1
ATOM 645 C C . VAL A 1 84 ? -9.449 6.749 11.960 1.00 97.88 84 VAL A C 1
ATOM 647 O O . VAL A 1 84 ? -9.041 7.381 12.931 1.00 97.88 84 VAL A O 1
ATOM 650 N N . ASP A 1 85 ? -8.802 5.702 11.458 1.00 97.75 85 ASP A N 1
ATOM 651 C CA . ASP A 1 85 ? -7.611 5.124 12.081 1.00 97.75 85 ASP A CA 1
ATOM 652 C C . ASP A 1 85 ? -6.362 5.981 11.850 1.00 97.75 85 ASP A C 1
ATOM 654 O O . ASP A 1 85 ? -5.508 6.090 12.730 1.00 97.75 85 ASP A O 1
ATOM 658 N N . ASP A 1 86 ? -6.216 6.558 10.652 1.00 97.62 86 ASP A N 1
ATOM 659 C CA . ASP A 1 86 ? -5.066 7.394 10.305 1.00 97.62 86 ASP A CA 1
ATOM 660 C C . ASP A 1 86 ? -5.308 8.237 9.040 1.00 97.62 86 ASP A C 1
ATOM 662 O O . ASP A 1 86 ? -6.290 8.064 8.314 1.00 97.62 86 ASP A O 1
ATOM 666 N N . VAL A 1 87 ? -4.352 9.118 8.748 1.00 97.38 87 VAL A N 1
ATOM 667 C CA . VAL A 1 87 ? -4.210 9.842 7.483 1.00 97.38 87 VAL A CA 1
ATOM 668 C C . VAL A 1 87 ? -2.821 9.586 6.903 1.00 97.38 87 VAL A C 1
ATOM 670 O O . VAL A 1 87 ? -1.811 9.798 7.577 1.00 97.38 87 VAL A O 1
ATOM 673 N N . VAL A 1 88 ? -2.739 9.140 5.651 1.00 95.12 88 VAL A N 1
ATOM 674 C CA . VAL A 1 88 ? -1.472 8.732 5.023 1.00 95.12 88 VAL A CA 1
ATOM 675 C C . VAL A 1 88 ? -1.247 9.480 3.715 1.00 95.12 88 VAL A C 1
ATOM 677 O O . VAL A 1 88 ? -2.099 9.478 2.830 1.00 95.12 88 VAL A O 1
ATOM 680 N N . ALA A 1 89 ? -0.062 10.081 3.581 1.00 93.69 89 ALA A N 1
ATOM 681 C CA . ALA A 1 89 ? 0.419 10.635 2.323 1.00 93.69 89 ALA A CA 1
ATOM 682 C C . ALA A 1 89 ? 1.010 9.523 1.441 1.00 93.69 89 ALA A C 1
ATOM 684 O O . ALA A 1 89 ? 1.967 8.852 1.825 1.00 93.69 89 ALA A O 1
ATOM 685 N N . LEU A 1 90 ? 0.465 9.355 0.240 1.00 89.62 90 LEU A N 1
ATOM 686 C CA . LEU A 1 90 ? 0.978 8.487 -0.815 1.00 89.62 90 LEU A CA 1
ATOM 687 C C . LEU A 1 90 ? 1.746 9.340 -1.824 1.00 89.62 90 LEU A C 1
ATOM 689 O O . LEU A 1 90 ? 1.193 9.796 -2.830 1.00 89.62 90 LEU A O 1
ATOM 693 N N . THR A 1 91 ? 3.017 9.589 -1.522 1.00 85.75 91 THR A N 1
ATOM 694 C CA . THR A 1 91 ? 3.891 10.446 -2.328 1.00 85.75 91 THR A CA 1
ATOM 695 C C . THR A 1 91 ? 4.683 9.627 -3.340 1.00 85.75 91 THR A C 1
ATOM 697 O O . THR A 1 91 ? 4.940 8.435 -3.161 1.00 85.75 91 THR A O 1
ATOM 700 N N . HIS A 1 92 ? 5.083 10.272 -4.433 1.00 83.38 92 HIS A N 1
ATOM 701 C CA . HIS A 1 92 ? 5.905 9.649 -5.461 1.00 83.38 92 HIS A CA 1
ATOM 702 C C . HIS A 1 92 ? 6.910 10.640 -6.049 1.00 83.38 92 HIS A C 1
ATOM 704 O O . HIS A 1 92 ? 6.683 11.851 -6.075 1.00 83.38 92 HIS A O 1
ATOM 710 N N . SER A 1 93 ? 8.003 10.125 -6.610 1.00 77.12 93 SER A N 1
ATOM 711 C CA . SER A 1 93 ? 9.020 10.935 -7.293 1.00 77.12 93 SER A CA 1
ATOM 712 C C . SER A 1 93 ? 8.626 11.366 -8.712 1.00 77.12 93 SER A C 1
ATOM 714 O O . SER A 1 93 ? 9.406 12.028 -9.393 1.00 77.12 93 SER A O 1
ATOM 716 N N . TYR A 1 94 ? 7.416 11.029 -9.168 1.00 72.19 94 TYR A N 1
ATOM 717 C CA . TYR A 1 94 ? 6.905 11.472 -10.460 1.00 72.19 94 TYR A CA 1
ATOM 718 C C . TYR A 1 94 ? 6.731 12.998 -10.481 1.00 72.19 94 TYR A C 1
ATOM 720 O O . TYR A 1 94 ? 5.911 13.557 -9.757 1.00 72.19 94 TYR A O 1
ATOM 728 N N . GLY A 1 95 ? 7.537 13.685 -11.285 1.00 66.38 95 GLY A N 1
ATOM 729 C CA . GLY A 1 95 ? 7.481 15.134 -11.482 1.00 66.38 95 GLY A CA 1
ATOM 730 C C . GLY A 1 95 ? 6.886 15.527 -12.838 1.00 66.38 95 GLY A C 1
ATOM 731 O O . GLY A 1 95 ? 6.687 14.684 -13.711 1.00 66.38 95 GLY A O 1
ATOM 732 N N . CYS A 1 96 ? 6.679 16.831 -13.052 1.00 61.34 96 CYS A N 1
ATOM 733 C CA . CYS A 1 96 ? 6.145 17.386 -14.310 1.00 61.34 96 CYS A CA 1
ATOM 734 C C . CYS A 1 96 ? 7.039 17.086 -15.543 1.00 61.34 96 CYS A C 1
ATOM 736 O O . CYS A 1 96 ? 6.561 17.130 -16.674 1.00 61.34 96 CYS A O 1
ATOM 738 N N . GLY A 1 97 ? 8.316 16.729 -15.333 1.00 64.38 97 GLY A N 1
ATOM 739 C CA . GLY A 1 97 ? 9.267 16.331 -16.382 1.00 64.38 97 GLY A CA 1
ATOM 740 C C . GLY A 1 97 ? 9.394 14.823 -16.629 1.00 64.38 97 GLY A C 1
ATOM 741 O O . GLY A 1 97 ? 10.191 14.421 -17.475 1.00 64.38 97 GLY A O 1
ATOM 742 N N . VAL A 1 98 ? 8.659 13.973 -15.904 1.00 68.31 98 VAL A N 1
ATOM 743 C CA . VAL A 1 98 ? 8.756 12.525 -16.109 1.00 68.31 98 VAL A CA 1
ATOM 744 C C . VAL A 1 98 ? 7.942 12.125 -17.337 1.00 68.31 98 VAL A C 1
ATOM 746 O O . VAL A 1 98 ? 6.758 12.442 -17.469 1.00 68.31 98 VAL A O 1
ATOM 749 N N . ALA A 1 99 ? 8.601 11.426 -18.257 1.00 70.56 99 ALA A N 1
ATOM 750 C CA . ALA A 1 99 ? 7.987 10.920 -19.469 1.00 70.56 99 ALA A CA 1
ATOM 751 C C . ALA A 1 99 ? 7.043 9.752 -19.136 1.00 70.56 99 ALA A C 1
ATOM 753 O O . ALA A 1 99 ? 7.457 8.598 -19.083 1.00 70.56 99 ALA A O 1
ATOM 754 N N . ILE A 1 100 ? 5.754 10.060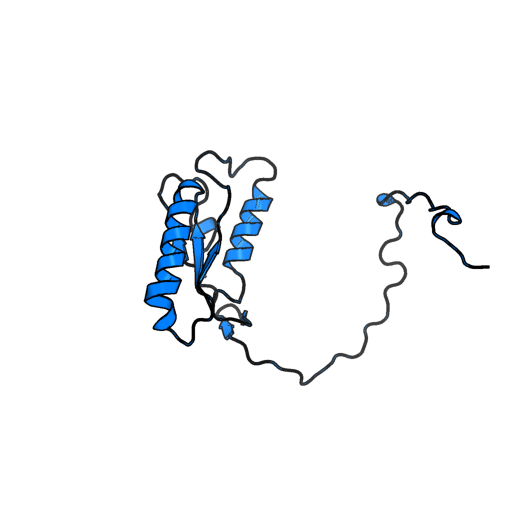 -18.968 1.00 75.31 100 ILE A N 1
ATOM 755 C CA . ILE A 1 100 ? 4.660 9.079 -18.802 1.00 75.31 100 ILE A CA 1
ATOM 756 C C . ILE A 1 100 ? 4.577 8.032 -19.915 1.00 75.31 100 ILE A C 1
ATOM 758 O O . ILE A 1 100 ? 3.967 6.985 -19.727 1.00 75.31 100 ILE A O 1
ATOM 762 N N . THR A 1 101 ? 5.214 8.297 -21.054 1.00 78.12 101 THR A N 1
ATOM 763 C CA . THR A 1 101 ? 5.294 7.400 -22.209 1.00 78.12 101 THR A CA 1
ATOM 764 C C . THR A 1 101 ? 6.676 6.769 -22.399 1.00 78.12 101 THR A C 1
ATOM 766 O O . THR A 1 101 ? 6.898 6.121 -23.418 1.00 78.12 101 THR A O 1
ATOM 769 N N . ALA A 1 102 ? 7.629 6.978 -21.484 1.00 82.56 102 ALA A N 1
ATOM 770 C CA . ALA A 1 102 ? 8.934 6.327 -21.569 1.00 82.56 102 ALA A CA 1
ATOM 771 C C . ALA A 1 102 ? 8.834 4.827 -21.265 1.00 82.56 102 ALA A C 1
ATOM 773 O O . ALA A 1 102 ? 7.915 4.368 -20.579 1.00 82.56 102 ALA A O 1
ATOM 774 N N . THR A 1 103 ? 9.816 4.067 -21.751 1.00 84.88 103 THR A N 1
ATOM 775 C CA . THR A 1 103 ? 9.985 2.652 -21.408 1.00 84.88 103 THR A CA 1
ATOM 776 C C . THR A 1 103 ? 9.970 2.480 -19.888 1.00 84.88 103 THR A C 1
ATOM 778 O O . THR A 1 103 ? 10.552 3.282 -19.160 1.00 84.88 103 THR A O 1
ATOM 781 N N . ASP A 1 104 ? 9.247 1.468 -19.412 1.00 85.75 104 ASP A N 1
ATOM 782 C CA . ASP A 1 104 ? 9.085 1.121 -17.992 1.00 85.75 104 ASP A CA 1
ATOM 783 C C . ASP A 1 104 ? 8.372 2.148 -17.093 1.00 85.75 104 ASP A C 1
ATOM 785 O O . ASP A 1 104 ? 8.130 1.868 -15.917 1.00 85.75 104 ASP A O 1
ATOM 789 N N . ALA A 1 105 ? 7.890 3.275 -17.636 1.00 84.12 105 ALA A N 1
ATOM 790 C CA . ALA A 1 105 ? 7.081 4.246 -16.889 1.00 84.12 105 ALA A CA 1
ATOM 791 C C . ALA A 1 105 ? 5.774 3.646 -16.330 1.00 84.12 105 ALA A C 1
ATOM 793 O O . ALA A 1 105 ? 5.231 4.146 -15.343 1.00 84.12 105 ALA A O 1
ATOM 794 N N . TYR A 1 106 ? 5.288 2.542 -16.909 1.00 85.38 106 TYR A N 1
ATOM 795 C CA . TYR A 1 106 ? 4.095 1.835 -16.440 1.00 85.38 106 TYR A CA 1
ATOM 796 C C . TYR A 1 106 ? 4.258 1.242 -15.031 1.00 85.38 106 TYR A C 1
ATOM 798 O O . TYR A 1 106 ? 3.259 1.084 -14.331 1.00 85.38 106 TYR A O 1
ATOM 806 N N . ILE A 1 107 ? 5.485 0.923 -14.595 1.00 87.56 107 ILE A N 1
ATOM 807 C CA . ILE A 1 107 ? 5.750 0.330 -13.276 1.00 87.56 107 ILE A CA 1
ATOM 808 C C . ILE A 1 107 ? 5.370 1.305 -12.150 1.00 87.56 107 ILE A C 1
ATOM 810 O O . ILE A 1 107 ? 4.468 0.969 -11.380 1.00 87.56 107 ILE A O 1
ATOM 814 N N . PRO A 1 108 ? 5.974 2.507 -12.039 1.00 82.75 108 PRO A N 1
ATOM 815 C CA . PRO A 1 108 ? 5.616 3.454 -10.986 1.00 82.75 108 PRO A CA 1
ATOM 816 C C . PRO A 1 108 ? 4.167 3.942 -11.099 1.00 82.75 108 PRO A C 1
ATOM 818 O O . PRO A 1 108 ? 3.505 4.071 -10.072 1.00 82.75 108 PRO A O 1
ATOM 821 N N . ILE A 1 109 ? 3.640 4.137 -12.316 1.00 84.56 109 ILE A N 1
ATOM 822 C CA . ILE A 1 109 ? 2.234 4.529 -12.524 1.00 84.56 109 ILE A CA 1
ATOM 823 C C . ILE A 1 109 ? 1.291 3.466 -11.942 1.00 84.56 109 ILE A C 1
ATOM 825 O O . ILE A 1 109 ? 0.388 3.786 -11.168 1.00 84.56 109 ILE A O 1
ATOM 829 N N . ARG A 1 110 ? 1.527 2.185 -12.256 1.00 88.44 110 ARG A N 1
ATOM 830 C CA . ARG A 1 110 ? 0.752 1.063 -11.709 1.00 88.44 110 ARG A CA 1
ATOM 831 C C . ARG A 1 110 ? 0.884 0.970 -10.191 1.00 88.44 110 ARG A C 1
ATOM 833 O O . ARG A 1 110 ? -0.108 0.697 -9.525 1.00 88.44 110 ARG A O 1
ATOM 840 N N . THR A 1 111 ? 2.076 1.202 -9.642 1.00 89.00 111 THR A N 1
ATOM 841 C CA . THR A 1 111 ? 2.303 1.186 -8.190 1.00 89.00 111 THR A CA 1
ATOM 842 C C . THR A 1 111 ? 1.477 2.255 -7.482 1.00 89.00 111 THR A C 1
ATOM 844 O O . THR A 1 111 ? 0.747 1.925 -6.552 1.00 89.00 111 THR A O 1
ATOM 847 N N . VAL A 1 112 ? 1.533 3.509 -7.940 1.00 87.12 112 VAL A N 1
ATOM 848 C CA . VAL A 1 112 ? 0.770 4.619 -7.340 1.00 87.12 112 VAL A CA 1
ATOM 849 C C . VAL A 1 112 ? -0.731 4.347 -7.425 1.00 87.12 112 VAL A C 1
ATOM 851 O O . VAL A 1 112 ? -1.426 4.429 -6.415 1.00 87.12 112 VAL A O 1
ATOM 854 N N . ARG A 1 113 ? -1.217 3.930 -8.600 1.00 89.19 113 ARG A N 1
ATOM 855 C CA . ARG A 1 113 ? -2.626 3.569 -8.802 1.00 89.19 113 ARG A CA 1
ATOM 856 C C . ARG A 1 113 ? -3.077 2.446 -7.865 1.00 89.19 113 ARG A C 1
ATOM 858 O O . ARG A 1 113 ? -4.144 2.533 -7.271 1.00 89.19 113 ARG A O 1
ATOM 865 N N . ASN A 1 114 ? -2.278 1.393 -7.707 1.00 91.62 114 ASN A N 1
ATOM 866 C CA . ASN A 1 114 ? -2.634 0.267 -6.840 1.00 91.62 114 ASN A CA 1
ATOM 867 C C . ASN A 1 114 ? -2.577 0.631 -5.350 1.00 91.62 114 ASN A C 1
ATOM 869 O O . ASN A 1 114 ? -3.386 0.124 -4.579 1.00 91.62 114 ASN A O 1
ATOM 873 N N . LEU A 1 115 ? -1.661 1.516 -4.944 1.00 91.62 115 LEU A N 1
ATOM 874 C CA . LEU A 1 115 ? -1.618 2.035 -3.576 1.00 91.62 115 LEU A CA 1
ATOM 875 C C . LEU A 1 115 ? -2.851 2.884 -3.260 1.00 91.62 115 LEU A C 1
ATOM 877 O O . LEU A 1 115 ? -3.445 2.703 -2.202 1.00 91.62 115 LEU A O 1
ATOM 881 N N 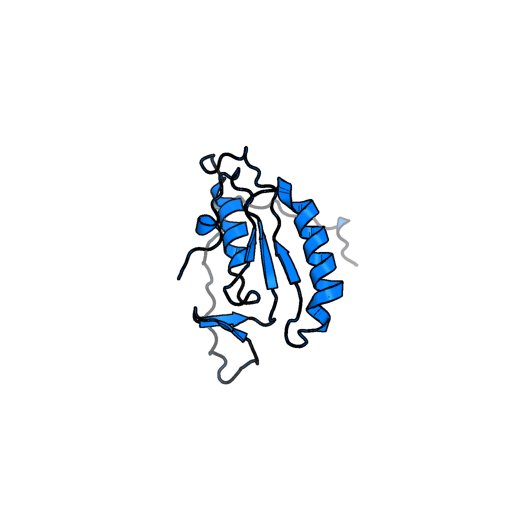. ALA A 1 116 ? -3.267 3.751 -4.186 1.00 90.56 116 ALA A N 1
ATOM 882 C CA . ALA A 1 116 ? -4.470 4.569 -4.031 1.00 90.56 116 ALA A CA 1
ATOM 883 C C . ALA A 1 116 ? -5.762 3.725 -3.962 1.00 90.56 116 ALA A C 1
ATOM 885 O O . ALA A 1 116 ? -6.735 4.137 -3.340 1.00 90.56 116 ALA A O 1
ATOM 886 N N . ARG A 1 117 ? -5.748 2.509 -4.529 1.00 91.62 117 ARG A N 1
ATOM 887 C CA . ARG A 1 117 ? -6.857 1.537 -4.492 1.00 91.62 117 ARG A CA 1
ATOM 888 C C . ARG A 1 117 ? -6.724 0.485 -3.387 1.00 91.62 117 ARG A C 1
ATOM 890 O O . ARG A 1 117 ? -7.378 -0.555 -3.443 1.00 91.62 117 ARG A O 1
ATOM 897 N N . ASN A 1 118 ? -5.862 0.707 -2.396 1.00 95.38 118 ASN A N 1
ATOM 898 C CA . ASN A 1 118 ? -5.788 -0.187 -1.247 1.00 95.38 118 ASN A CA 1
ATOM 899 C C . ASN A 1 118 ? -7.147 -0.197 -0.507 1.00 95.38 118 ASN A C 1
ATOM 901 O O . ASN A 1 118 ? -7.664 0.884 -0.218 1.00 95.38 118 ASN A O 1
ATOM 905 N N . PRO A 1 119 ? -7.710 -1.369 -0.144 1.00 96.75 119 PRO A N 1
ATOM 906 C CA . PRO A 1 119 ? -9.015 -1.446 0.516 1.00 96.75 119 PRO A CA 1
ATOM 907 C C . PRO A 1 119 ? -9.131 -0.6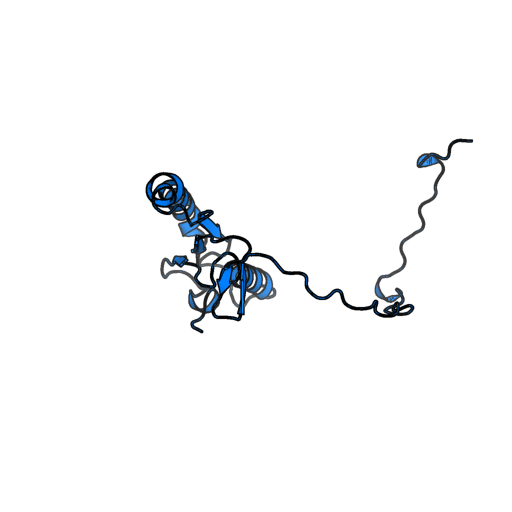46 1.820 1.00 96.75 119 PRO A C 1
ATOM 909 O O . PRO A 1 119 ? -10.232 -0.253 2.190 1.00 96.75 119 PRO A O 1
ATOM 912 N N . ASN A 1 120 ? -8.014 -0.362 2.500 1.00 97.56 120 ASN A N 1
ATOM 913 C CA . ASN A 1 120 ? -7.994 0.462 3.712 1.00 97.56 120 ASN A CA 1
ATOM 914 C C . ASN A 1 120 ? -8.255 1.954 3.456 1.00 97.56 120 ASN A C 1
ATOM 916 O O . ASN A 1 120 ? -8.400 2.710 4.411 1.00 97.56 120 ASN A O 1
ATOM 920 N N . LEU A 1 121 ? -8.275 2.387 2.192 1.00 96.19 121 LEU A N 1
ATOM 921 C CA . LEU A 1 121 ? -8.543 3.772 1.791 1.00 96.19 121 LEU A CA 1
ATOM 922 C C . LEU A 1 121 ? -10.000 3.989 1.363 1.00 96.19 121 LEU A C 1
ATOM 924 O O . LEU A 1 121 ? -10.329 5.018 0.779 1.00 96.19 121 LEU A O 1
ATOM 928 N N . GLY A 1 122 ? -10.865 2.993 1.574 1.00 93.38 122 GLY A N 1
ATOM 929 C CA . GLY A 1 122 ? -12.296 3.092 1.278 1.00 93.38 122 GLY A CA 1
ATOM 930 C C . GLY A 1 122 ? -12.654 3.126 -0.212 1.00 93.38 122 GLY A C 1
ATOM 931 O O . GLY A 1 122 ? -13.825 3.259 -0.548 1.00 93.38 122 GLY A O 1
ATOM 932 N N . GLY A 1 123 ? -11.664 3.029 -1.107 1.00 89.25 123 GLY A N 1
ATOM 933 C CA . GLY A 1 123 ? -11.841 3.299 -2.537 1.00 89.25 123 GLY A CA 1
ATOM 934 C C . GLY A 1 123 ? -11.876 4.791 -2.895 1.00 89.25 123 GLY A C 1
ATOM 935 O O . GLY A 1 123 ? -12.092 5.113 -4.055 1.00 89.25 123 GLY A O 1
ATOM 936 N N . GLU A 1 124 ? -11.616 5.685 -1.935 1.00 88.94 124 GLU A N 1
ATOM 937 C CA . GLU A 1 124 ? -11.836 7.135 -2.051 1.00 88.94 124 GLU A CA 1
ATOM 938 C C . GLU A 1 124 ? -10.589 7.927 -1.616 1.00 88.94 124 GLU A C 1
ATOM 940 O O . GLU A 1 124 ? -10.617 8.760 -0.707 1.00 88.94 124 GLU A O 1
ATOM 945 N N . ALA A 1 125 ? -9.441 7.648 -2.241 1.00 91.31 125 ALA A N 1
ATOM 946 C CA . ALA A 1 125 ? -8.223 8.414 -1.986 1.00 91.31 125 ALA A CA 1
ATOM 947 C C . ALA A 1 125 ? -8.350 9.858 -2.510 1.00 91.31 125 ALA A C 1
ATOM 949 O O . ALA A 1 125 ? -8.694 10.088 -3.670 1.00 91.31 125 ALA A O 1
ATOM 950 N N . LEU A 1 126 ? -7.989 10.839 -1.680 1.00 92.31 126 LEU A N 1
ATOM 951 C CA . LEU A 1 126 ? -7.927 12.243 -2.079 1.00 92.31 126 LEU A CA 1
ATOM 952 C C . LEU A 1 126 ? -6.729 12.465 -3.007 1.00 92.31 126 LEU A C 1
ATOM 954 O O . LEU A 1 126 ? -5.588 12.221 -2.616 1.00 92.31 126 LEU A O 1
ATOM 958 N N . VAL A 1 127 ? -6.967 12.983 -4.211 1.00 90.62 127 VAL A N 1
ATOM 959 C CA . VAL A 1 127 ? -5.903 13.318 -5.167 1.00 90.62 127 VAL A CA 1
ATOM 960 C C . VAL A 1 127 ? -5.642 14.824 -5.157 1.00 90.62 127 VAL A C 1
ATOM 962 O O . VAL A 1 127 ? -6.547 15.619 -5.401 1.00 90.62 127 VAL A O 1
ATOM 965 N N . ILE A 1 128 ? -4.395 15.222 -4.896 1.00 89.31 128 ILE A N 1
ATOM 966 C CA . ILE A 1 128 ? -3.945 16.617 -4.953 1.00 89.31 128 ILE A CA 1
ATOM 967 C C . ILE A 1 128 ? -3.119 16.855 -6.217 1.00 89.31 128 ILE A C 1
ATOM 969 O O . ILE A 1 128 ? -2.173 16.125 -6.524 1.00 89.31 128 ILE A O 1
ATOM 973 N N . SER A 1 129 ? -3.456 17.937 -6.909 1.00 85.75 129 SER A N 1
ATOM 974 C CA . SER A 1 129 ? -2.956 18.280 -8.237 1.00 85.75 129 SER A CA 1
ATOM 975 C C . SER A 1 129 ? -2.585 19.760 -8.314 1.00 85.75 129 SER A C 1
ATOM 977 O O . SER A 1 129 ? -3.246 20.592 -7.693 1.00 85.75 129 SER A O 1
ATOM 979 N N . LEU A 1 130 ? -1.517 20.095 -9.052 1.00 85.19 130 LEU A N 1
ATOM 980 C CA . LEU A 1 130 ? -1.090 21.488 -9.278 1.00 85.19 130 LEU A CA 1
ATOM 981 C C . LEU A 1 130 ? -1.405 21.991 -10.690 1.00 85.19 130 LEU A C 1
ATOM 983 O O . LEU A 1 130 ? -1.308 23.189 -10.944 1.00 85.19 130 LEU A O 1
ATOM 987 N N . GLY A 1 131 ? -1.735 21.090 -11.614 1.00 82.69 131 GLY A N 1
ATOM 988 C CA . GLY A 1 131 ? -1.993 21.374 -13.020 1.00 82.69 131 GLY A CA 1
ATOM 989 C C . GLY A 1 131 ? -0.763 21.358 -13.940 1.00 82.69 131 GLY A C 1
ATOM 990 O O . GLY A 1 131 ? -0.949 21.403 -15.153 1.00 82.69 131 GLY A O 1
ATOM 991 N N . CYS A 1 132 ? 0.480 21.269 -13.433 1.00 81.19 132 CYS A N 1
ATOM 992 C CA . CYS A 1 132 ? 1.667 21.119 -14.305 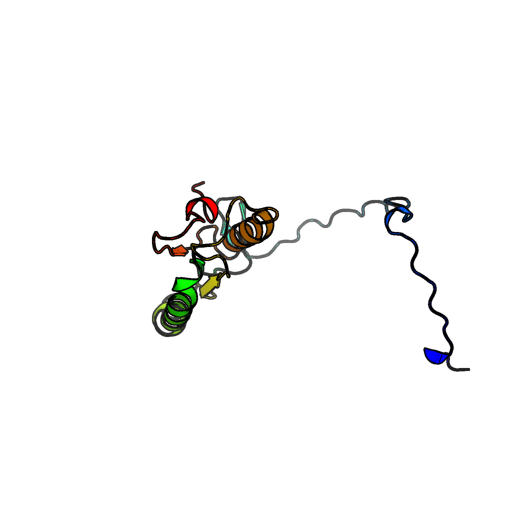1.00 81.19 132 CYS A CA 1
ATOM 993 C C . CYS A 1 132 ? 1.984 19.666 -14.676 1.00 81.19 132 CYS A C 1
ATOM 995 O O . CYS A 1 132 ? 2.814 19.407 -15.552 1.00 81.19 132 CYS A O 1
ATOM 997 N N . GLU A 1 133 ? 1.378 18.720 -13.965 1.00 83.38 133 GLU A N 1
ATOM 998 C CA . GLU A 1 133 ? 1.651 17.295 -14.052 1.00 83.38 133 GLU A CA 1
ATOM 999 C C . GLU A 1 133 ? 1.328 16.699 -15.418 1.00 83.38 133 GLU A C 1
ATOM 1001 O O . GLU A 1 133 ? 0.380 17.069 -16.112 1.00 83.38 133 GLU A O 1
ATOM 1006 N N . LYS A 1 134 ? 2.118 15.686 -15.777 1.00 82.00 134 LYS A N 1
ATOM 1007 C CA . LYS A 1 134 ? 1.804 14.798 -16.895 1.00 82.00 134 LYS A CA 1
ATOM 1008 C C . LYS A 1 134 ? 0.886 13.658 -16.464 1.00 82.00 134 LYS A C 1
ATOM 1010 O O . LYS A 1 134 ? -0.018 13.318 -17.221 1.00 82.00 134 LYS A O 1
ATOM 1015 N N . LEU A 1 135 ? 1.089 13.113 -15.262 1.00 82.75 135 LEU A N 1
ATOM 1016 C CA . LEU A 1 135 ? 0.220 12.098 -14.671 1.00 82.75 135 LEU A CA 1
ATOM 1017 C C . LEU A 1 135 ? -1.086 12.755 -14.219 1.00 82.75 135 LEU A C 1
ATOM 1019 O O . LEU A 1 135 ? -1.094 13.507 -13.256 1.00 82.75 135 LEU A O 1
ATOM 1023 N N . GLN A 1 136 ? -2.181 12.500 -14.923 1.00 85.56 136 GLN A N 1
ATOM 1024 C CA . GLN A 1 136 ? -3.473 13.105 -14.603 1.00 85.56 136 GLN A CA 1
ATOM 1025 C C . GLN A 1 136 ? -4.133 12.408 -13.413 1.00 85.56 136 GLN A C 1
ATOM 1027 O O . GLN A 1 136 ? -3.970 11.200 -13.241 1.00 85.56 136 GLN A O 1
ATOM 1032 N N . ALA A 1 137 ? -4.942 13.144 -12.642 1.00 85.50 137 ALA A N 1
ATOM 1033 C CA . ALA A 1 137 ? -5.671 12.601 -11.491 1.00 85.50 137 ALA A CA 1
ATOM 1034 C C . ALA A 1 137 ? -6.489 11.355 -11.858 1.00 85.50 137 ALA A C 1
ATOM 1036 O O . ALA A 1 137 ? -6.389 10.347 -11.165 1.00 85.50 137 ALA A O 1
ATOM 1037 N N . GLY A 1 138 ? -7.158 11.380 -13.019 1.00 84.00 138 GLY A N 1
ATOM 1038 C CA . GLY A 1 138 ? -7.860 10.223 -13.576 1.00 84.00 138 GLY A CA 1
ATOM 1039 C C . GLY A 1 138 ? -6.982 8.970 -13.632 1.00 84.00 138 GLY A C 1
ATOM 1040 O O . GLY A 1 138 ? -7.392 7.899 -13.223 1.00 84.00 138 GLY A O 1
ATOM 1041 N N . GLN A 1 139 ? -5.724 9.092 -14.059 1.00 81.25 139 GLN A N 1
ATOM 1042 C CA . GLN A 1 139 ? -4.815 7.945 -14.177 1.00 81.25 139 GLN A CA 1
ATOM 1043 C C . GLN A 1 139 ? -4.413 7.340 -12.819 1.00 81.25 139 GLN A C 1
ATOM 1045 O O . GLN A 1 139 ? -3.936 6.203 -12.780 1.00 81.25 139 GLN A O 1
ATOM 1050 N N . VAL A 1 140 ? -4.593 8.088 -11.727 1.00 83.44 140 VAL A N 1
ATOM 1051 C CA . VAL A 1 140 ? -4.349 7.643 -10.349 1.00 83.44 140 VAL A CA 1
ATOM 1052 C C . VAL A 1 140 ? -5.630 7.077 -9.734 1.00 83.44 140 VAL A C 1
ATOM 1054 O O . VAL A 1 140 ? -5.617 5.952 -9.237 1.00 83.44 140 VAL A O 1
ATOM 1057 N N . MET A 1 141 ? -6.730 7.822 -9.835 1.00 82.38 141 MET A N 1
ATOM 1058 C CA . MET A 1 141 ? -8.078 7.454 -9.402 1.00 82.38 141 MET A CA 1
ATOM 1059 C C . MET A 1 141 ? -9.047 7.776 -10.544 1.00 82.38 141 MET A C 1
ATOM 1061 O O . MET A 1 141 ? -9.172 8.933 -10.932 1.00 82.38 141 MET A O 1
ATOM 1065 N N . HIS A 1 142 ? -9.707 6.763 -11.101 1.00 66.38 142 HIS A N 1
ATOM 1066 C CA . HIS A 1 142 ? -10.783 6.956 -12.077 1.00 66.38 142 HIS A CA 1
ATOM 1067 C C . HIS A 1 142 ? -12.132 6.833 -11.368 1.00 66.38 142 HIS A C 1
ATOM 1069 O O . HIS A 1 142 ? -12.231 6.070 -10.406 1.00 66.38 142 HIS A O 1
ATOM 1075 N N . ASP A 1 143 ? -13.147 7.521 -11.889 1.00 56.59 143 ASP A N 1
ATOM 1076 C CA . ASP A 1 143 ? -14.536 7.325 -11.474 1.00 56.59 143 ASP A CA 1
ATOM 1077 C C . ASP A 1 143 ? -14.962 5.869 -11.740 1.00 56.59 143 ASP A C 1
ATOM 1079 O O . ASP A 1 143 ? -14.557 5.272 -12.747 1.00 56.59 143 ASP A O 1
ATOM 1083 N N . ASN A 1 144 ? -15.738 5.302 -10.814 1.00 51.06 144 ASN A N 1
ATOM 1084 C CA . ASN A 1 144 ? -16.351 3.977 -10.956 1.00 51.06 144 ASN A CA 1
ATOM 10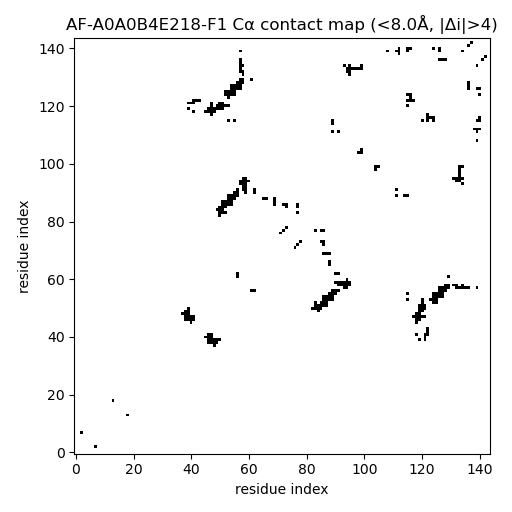85 C C . ASN A 1 144 ? -17.504 3.990 -11.964 1.00 51.06 144 ASN A C 1
ATOM 1087 O O . ASN A 1 144 ? -18.317 4.942 -11.921 1.00 51.06 144 ASN A O 1
#

Foldseek 3Di:
DDDDPVNDDDDDDDDPVPDDDPPCDDDDDDDDPDDDDDFDAAPVRDTHPFQEAEAEELAQVCVVVVVVVQVCCVVPPVVVPVRHPGYDYLYDHQHLPDDCPDPPVVVVLVVLLVVCCDNNNRLDHHYHYDPSGPRDPCSNRNDD

Mean predicted aligned error: 6.12 Å

pLDDT: mean 90.54, std 9.06, range [51.06, 98.31]

Sequence (144 aa):
SWVQEDQLRMPTAPPLDSLPLSTEVPQAQAPLEGFTFEGYRNADGTVGTRNILGITTTVQCVTGVLDHAVKRIKDELLPKYPHVDDVVALTHSYGCGVAITATDAYIPIRTVRNLARNPNLGGEALVISLGCEKLQAGQVMHDN